Protein AF-A0A952UF45-F1 (afdb_monomer_lite)

Radius of gyration: 15.87 Å; chains: 1; bounding box: 38×28×43 Å

Foldseek 3Di:
DDPVVLVVLLVLLLCLLPQQVVLVVVLVVVVVVPPPPPNVVSVCSNVVSLVSLVVSLVSLVVCVVVVHDNVRSVSSNVSSCNSVVVVVVVVVVVVVD

Sequence (97 aa):
MNTSRGVIPLLAAVIAAVVVPASFVYGVSAALSGDGSGAILYQVLFVGGLALALASIIVAIVRLAKGAKKALPIATIVVALV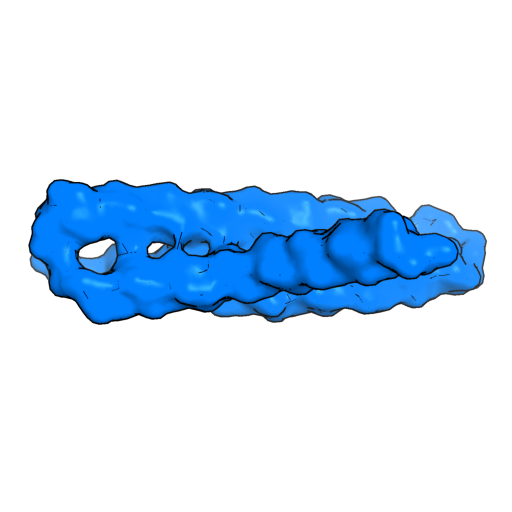PFAGVLALYLANLTA

pLDDT: mean 88.91, std 10.46, range [51.31, 97.38]

Structure (mmCIF, N/CA/C/O backbone):
data_AF-A0A952UF45-F1
#
_entry.id   AF-A0A952UF45-F1
#
loop_
_atom_site.group_PDB
_atom_site.id
_atom_site.type_symbol
_atom_site.label_atom_id
_atom_site.label_alt_id
_atom_site.label_comp_id
_atom_site.label_asym_id
_atom_site.label_entity_id
_atom_site.label_seq_id
_atom_site.pdbx_PDB_ins_code
_atom_site.Cartn_x
_atom_site.Cartn_y
_atom_site.Cartn_z
_atom_site.occupancy
_atom_site.B_iso_or_equiv
_atom_site.auth_seq_id
_atom_site.auth_comp_id
_atom_site.auth_asym_id
_atom_site.auth_atom_id
_atom_site.pdbx_PDB_model_num
ATOM 1 N N . MET A 1 1 ? -22.089 10.570 13.633 1.00 51.31 1 MET A N 1
ATOM 2 C CA . MET A 1 1 ? -20.799 10.251 12.969 1.00 51.31 1 MET A CA 1
ATOM 3 C C . MET A 1 1 ? -21.086 10.083 11.479 1.00 51.31 1 MET A C 1
ATOM 5 O O . MET A 1 1 ? -21.707 9.094 11.121 1.00 51.31 1 MET A O 1
ATOM 9 N N . ASN A 1 2 ? -20.756 11.059 10.625 1.00 55.31 2 ASN A N 1
ATOM 10 C CA . ASN A 1 2 ? -21.183 11.030 9.216 1.00 55.31 2 ASN A CA 1
ATOM 11 C C . ASN A 1 2 ? -20.423 9.936 8.453 1.00 55.31 2 ASN A C 1
ATOM 13 O O . ASN A 1 2 ? -19.190 9.963 8.403 1.00 55.31 2 ASN A O 1
ATOM 17 N N . THR A 1 3 ? -21.156 8.988 7.869 1.00 59.06 3 THR A N 1
ATOM 18 C CA . THR A 1 3 ? -20.657 7.831 7.104 1.00 59.06 3 THR A CA 1
ATOM 19 C C . THR A 1 3 ? -19.568 8.208 6.091 1.00 59.06 3 THR A C 1
ATOM 21 O O . THR A 1 3 ? -18.577 7.492 5.952 1.00 59.06 3 THR A O 1
ATOM 24 N N . SER A 1 4 ? -19.671 9.394 5.485 1.00 62.50 4 SER A N 1
ATOM 25 C CA . SER A 1 4 ? -18.737 9.953 4.500 1.00 62.50 4 SER A CA 1
ATOM 26 C C . SER A 1 4 ? -17.283 10.014 4.984 1.00 62.50 4 SER A C 1
ATOM 28 O O . SER A 1 4 ? -16.369 9.728 4.216 1.00 62.50 4 SER A O 1
ATOM 30 N N . ARG A 1 5 ? -17.039 10.290 6.277 1.00 67.81 5 ARG A N 1
ATOM 31 C CA . ARG A 1 5 ? -15.670 10.368 6.834 1.00 67.81 5 ARG A CA 1
ATOM 32 C C . ARG A 1 5 ? -14.946 9.025 6.831 1.00 67.81 5 ARG A C 1
ATOM 34 O O . ARG A 1 5 ? -13.731 8.984 6.990 1.00 67.81 5 ARG A O 1
ATOM 41 N N . GLY A 1 6 ? -15.689 7.928 6.701 1.00 73.62 6 GLY A N 1
ATOM 42 C CA . GLY A 1 6 ? -15.109 6.601 6.669 1.00 73.62 6 GLY A CA 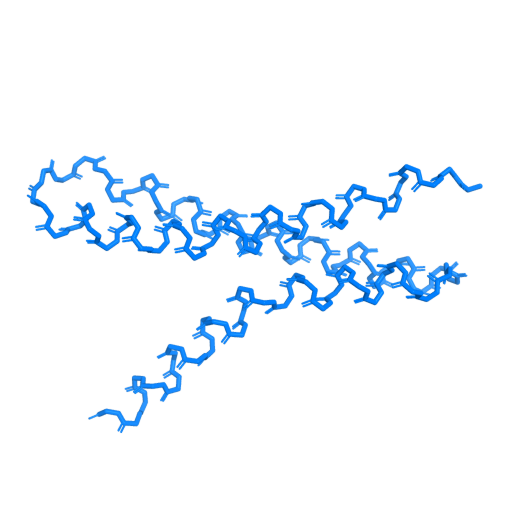1
ATOM 43 C C . GLY A 1 6 ? -14.871 6.002 5.307 1.00 73.62 6 GLY A C 1
ATOM 44 O O . GLY A 1 6 ? -14.057 5.093 5.201 1.00 73.62 6 GLY A O 1
ATOM 45 N N . VAL A 1 7 ? -15.576 6.507 4.305 1.00 85.50 7 VAL A N 1
ATOM 46 C CA . VAL A 1 7 ? -15.487 6.026 2.930 1.00 85.50 7 VAL A CA 1
ATOM 47 C C . VAL A 1 7 ? -14.269 6.631 2.237 1.00 85.50 7 VAL A C 1
ATOM 49 O O . VAL A 1 7 ? -13.595 5.933 1.495 1.00 85.50 7 VAL A O 1
ATOM 52 N N . ILE A 1 8 ? -13.914 7.881 2.554 1.00 90.19 8 ILE A N 1
ATOM 53 C CA . ILE A 1 8 ? -12.731 8.568 2.005 1.00 90.19 8 ILE A CA 1
ATOM 54 C C . ILE A 1 8 ? -11.435 7.746 2.146 1.00 90.19 8 ILE A C 1
ATOM 56 O O . ILE A 1 8 ? -10.798 7.501 1.125 1.00 90.19 8 ILE A O 1
ATOM 60 N N . PRO A 1 9 ? -11.032 7.273 3.345 1.00 90.50 9 PRO A N 1
ATOM 61 C CA . PRO A 1 9 ? -9.801 6.492 3.470 1.00 90.50 9 PRO A CA 1
ATOM 62 C C . PRO A 1 9 ? -9.889 5.130 2.766 1.00 90.50 9 PRO A C 1
ATOM 64 O O . PRO A 1 9 ? -8.877 4.621 2.304 1.00 90.50 9 PRO A O 1
ATOM 67 N N . LEU A 1 10 ? -11.088 4.551 2.626 1.00 92.94 10 LEU A N 1
ATOM 68 C CA . LEU A 1 10 ? -11.268 3.338 1.829 1.00 92.94 10 LEU A CA 1
ATOM 69 C C . LEU A 1 10 ? -11.069 3.616 0.333 1.00 92.94 10 LEU A C 1
ATOM 71 O O . LEU A 1 10 ? -10.370 2.862 -0.330 1.00 92.94 10 LEU A O 1
ATOM 75 N N . LEU A 1 11 ? -11.643 4.699 -0.192 1.00 94.88 11 LEU A N 1
ATOM 76 C CA . LEU A 1 11 ? -11.449 5.096 -1.587 1.00 94.88 11 LEU A CA 1
ATOM 77 C C . LEU A 1 11 ? -9.979 5.409 -1.872 1.00 94.88 11 LEU A C 1
ATOM 79 O O . LEU A 1 11 ? -9.449 4.956 -2.878 1.00 94.88 11 LEU A O 1
ATOM 83 N N . ALA A 1 12 ? -9.306 6.115 -0.962 1.00 94.19 12 ALA A N 1
ATOM 84 C CA . ALA A 1 12 ? -7.872 6.370 -1.057 1.00 94.19 12 ALA A CA 1
ATOM 85 C C . ALA A 1 12 ? -7.054 5.066 -1.084 1.00 94.19 12 ALA A C 1
ATOM 87 O O . ALA A 1 12 ? -6.159 4.929 -1.914 1.00 94.19 12 ALA A O 1
ATOM 88 N N . ALA A 1 13 ? -7.406 4.082 -0.248 1.00 95.44 13 ALA A N 1
ATOM 89 C CA . ALA A 1 13 ? -6.787 2.758 -0.268 1.00 95.44 13 ALA A CA 1
ATOM 90 C C . ALA A 1 13 ? -7.008 2.024 -1.601 1.00 95.44 13 ALA A C 1
ATOM 92 O O . ALA A 1 13 ? -6.066 1.452 -2.140 1.00 95.44 13 ALA A O 1
ATOM 93 N N . VAL A 1 14 ? -8.224 2.069 -2.156 1.00 96.81 14 VAL A N 1
ATOM 94 C CA . VAL A 1 14 ? -8.537 1.472 -3.468 1.00 96.81 14 VAL A CA 1
ATOM 95 C C . VAL A 1 14 ? -7.737 2.151 -4.580 1.00 96.81 14 VAL A C 1
ATOM 97 O O . VAL A 1 14 ? -7.137 1.466 -5.402 1.00 96.81 14 VAL A O 1
ATOM 100 N N . ILE A 1 15 ? -7.677 3.486 -4.584 1.00 96.88 15 ILE A N 1
ATOM 101 C CA . ILE A 1 15 ? -6.881 4.250 -5.553 1.00 96.88 15 ILE A CA 1
ATOM 102 C C . ILE A 1 15 ? -5.415 3.833 -5.458 1.00 96.88 15 ILE A C 1
ATOM 104 O O . ILE A 1 15 ? -4.813 3.511 -6.476 1.00 96.88 15 ILE A O 1
ATOM 108 N N . ALA A 1 16 ? -4.850 3.769 -4.253 1.00 95.12 16 ALA A N 1
ATOM 109 C CA . ALA A 1 16 ? -3.470 3.338 -4.063 1.00 95.12 16 ALA A CA 1
ATOM 110 C C . ALA A 1 16 ? -3.230 1.899 -4.551 1.00 95.12 16 ALA A C 1
ATOM 112 O O . ALA A 1 16 ? -2.236 1.640 -5.228 1.00 95.12 16 ALA A O 1
ATOM 113 N N . ALA A 1 17 ? -4.161 0.980 -4.277 1.00 95.69 17 ALA A N 1
ATOM 114 C CA . ALA A 1 17 ? -4.075 -0.411 -4.717 1.00 95.69 17 ALA A CA 1
ATOM 115 C C . ALA A 1 17 ? -4.074 -0.570 -6.247 1.00 95.69 17 ALA A C 1
ATOM 117 O O . ALA A 1 17 ? -3.551 -1.562 -6.742 1.00 95.69 17 ALA A O 1
ATOM 118 N N . VAL A 1 18 ? -4.615 0.399 -6.994 1.00 96.69 18 VAL A N 1
ATOM 119 C CA . VAL A 1 18 ? -4.590 0.417 -8.467 1.00 96.69 18 VAL A CA 1
ATOM 120 C C . VAL A 1 18 ? -3.397 1.213 -9.004 1.00 96.69 18 VAL A C 1
ATOM 122 O O . VAL A 1 18 ? -2.695 0.750 -9.901 1.00 96.69 18 VAL A O 1
ATOM 125 N N . VAL A 1 19 ? -3.141 2.403 -8.454 1.00 96.75 19 VAL A N 1
ATOM 126 C CA . VAL A 1 19 ? -2.103 3.328 -8.937 1.00 96.75 19 VAL A CA 1
ATOM 127 C C . VAL A 1 19 ? -0.710 2.738 -8.769 1.00 96.75 19 VAL A C 1
ATOM 129 O O . VAL A 1 19 ? 0.095 2.841 -9.689 1.00 96.75 19 VAL A O 1
ATOM 132 N N . VAL A 1 20 ? -0.416 2.090 -7.640 1.00 96.75 20 VAL A N 1
ATOM 133 C CA . VAL A 1 20 ? 0.914 1.518 -7.384 1.00 96.75 20 VAL A CA 1
ATOM 134 C C . VAL A 1 20 ? 1.286 0.452 -8.429 1.00 96.75 20 VAL A C 1
ATOM 136 O O . VAL A 1 20 ? 2.288 0.650 -9.115 1.00 96.75 20 VAL A O 1
ATOM 139 N N . PRO A 1 21 ? 0.509 -0.626 -8.652 1.00 93.38 21 PRO A N 1
ATOM 140 C CA . PRO A 1 21 ? 0.866 -1.613 -9.671 1.00 93.38 21 PRO A CA 1
ATOM 141 C C . PRO A 1 21 ? 0.844 -1.036 -11.091 1.00 93.38 21 PRO A C 1
ATOM 143 O O . PRO A 1 21 ? 1.736 -1.347 -11.876 1.00 93.38 21 PRO A O 1
ATOM 146 N N . ALA A 1 22 ? -0.105 -0.152 -11.421 1.00 95.12 22 ALA A N 1
ATOM 147 C CA . ALA A 1 22 ? -0.138 0.491 -12.735 1.00 95.12 22 ALA A CA 1
ATOM 148 C C . ALA A 1 22 ? 1.121 1.335 -12.985 1.00 95.12 22 ALA A C 1
ATOM 150 O O . ALA A 1 22 ? 1.769 1.196 -14.019 1.00 95.12 22 ALA A O 1
ATOM 151 N N . SER A 1 23 ? 1.499 2.179 -12.023 1.00 94.69 23 SER A N 1
ATOM 152 C CA . SER A 1 23 ? 2.698 3.015 -12.121 1.00 94.69 23 SER A CA 1
ATOM 153 C C . SER A 1 23 ? 3.974 2.184 -12.235 1.00 94.69 23 SER A C 1
ATOM 155 O O . SER A 1 23 ? 4.861 2.556 -12.992 1.00 94.69 23 SER A O 1
ATOM 157 N N . PHE A 1 24 ? 4.048 1.026 -11.575 1.00 91.81 24 PHE A N 1
ATOM 158 C CA . PHE A 1 24 ? 5.167 0.104 -11.740 1.00 91.81 24 PHE A CA 1
ATOM 159 C C . PHE A 1 24 ? 5.234 -0.469 -13.163 1.00 91.81 24 PHE A C 1
ATOM 161 O O . PHE A 1 24 ? 6.268 -0.351 -13.816 1.00 91.81 24 PHE A O 1
ATOM 168 N N . VAL A 1 25 ? 4.132 -1.032 -13.674 1.00 92.25 25 VAL A N 1
ATOM 169 C CA . VAL A 1 25 ? 4.081 -1.646 -15.015 1.00 92.25 25 VAL A CA 1
ATOM 170 C C . VAL A 1 25 ? 4.411 -0.624 -16.103 1.00 92.25 25 VAL A C 1
ATOM 172 O O . VAL A 1 25 ? 5.322 -0.843 -16.900 1.00 92.25 25 VAL A O 1
ATOM 175 N N . TYR A 1 26 ? 3.724 0.520 -16.106 1.00 92.31 26 TYR A N 1
ATOM 176 C CA . TYR A 1 26 ? 3.972 1.572 -17.094 1.00 92.31 26 TYR A CA 1
ATOM 177 C C . TYR A 1 26 ? 5.337 2.239 -16.906 1.00 92.31 26 TYR A C 1
ATOM 179 O O . TYR A 1 26 ? 5.974 2.611 -17.889 1.00 92.31 26 TYR A O 1
ATOM 187 N N . GLY A 1 27 ? 5.817 2.345 -15.664 1.00 89.31 27 GLY A N 1
ATOM 188 C CA . GLY A 1 27 ? 7.141 2.872 -15.353 1.00 89.31 27 GLY A CA 1
ATOM 189 C C . GLY A 1 27 ? 8.264 2.016 -15.926 1.00 89.31 27 GLY A C 1
ATOM 190 O O . GLY A 1 27 ? 9.196 2.563 -16.510 1.00 89.31 27 GLY A O 1
ATOM 191 N N . VAL A 1 28 ? 8.154 0.688 -15.830 1.00 89.25 28 VAL A N 1
ATOM 192 C CA . VAL A 1 28 ? 9.112 -0.240 -16.451 1.00 89.25 28 VAL A CA 1
ATOM 193 C C . VAL A 1 28 ? 9.088 -0.098 -17.971 1.00 89.25 28 VAL A C 1
ATOM 195 O O . VAL A 1 28 ? 10.144 0.063 -18.578 1.00 89.25 28 VAL A O 1
ATOM 198 N N . SER A 1 29 ? 7.907 -0.083 -18.596 1.00 88.38 29 SER A N 1
ATOM 199 C CA . SER A 1 29 ? 7.799 0.107 -20.050 1.00 88.38 29 SER A CA 1
ATOM 200 C C . SER A 1 29 ? 8.418 1.429 -20.516 1.00 88.38 29 SER A C 1
ATOM 202 O O . SER A 1 29 ? 9.165 1.436 -21.489 1.00 88.38 29 SER A O 1
ATOM 204 N N . ALA A 1 30 ? 8.167 2.526 -19.796 1.00 87.44 30 ALA A N 1
ATOM 205 C CA . ALA A 1 30 ? 8.717 3.845 -20.112 1.00 87.44 30 ALA A CA 1
ATOM 206 C C . ALA A 1 30 ? 10.230 3.958 -19.856 1.00 87.44 30 ALA A C 1
ATOM 208 O O . ALA A 1 30 ? 10.910 4.760 -20.490 1.00 87.44 30 ALA A O 1
ATOM 209 N N . ALA A 1 31 ? 10.775 3.183 -18.916 1.00 86.75 31 ALA A N 1
ATOM 210 C CA . ALA A 1 31 ? 12.218 3.116 -18.699 1.00 86.75 31 ALA A CA 1
ATOM 211 C C . ALA A 1 31 ? 12.926 2.350 -19.828 1.00 86.75 31 ALA A C 1
ATOM 213 O O . ALA A 1 31 ? 14.047 2.691 -20.197 1.00 86.75 31 ALA A O 1
ATOM 214 N N . LEU A 1 32 ? 12.266 1.332 -20.386 1.00 87.06 32 LEU A N 1
ATOM 215 C CA . LEU A 1 32 ? 12.808 0.490 -21.454 1.00 87.06 32 LEU A CA 1
ATOM 216 C C . LEU A 1 32 ? 12.680 1.110 -22.850 1.00 87.06 32 LEU A C 1
ATOM 218 O O . LEU A 1 32 ? 13.414 0.711 -23.749 1.00 87.06 32 LEU A O 1
ATOM 222 N N . SER A 1 33 ? 11.770 2.066 -23.048 1.00 83.06 33 SER A N 1
ATOM 223 C CA . SER A 1 33 ? 11.521 2.669 -24.361 1.00 83.06 33 SER A CA 1
ATOM 224 C C . SER A 1 33 ? 12.636 3.630 -24.821 1.00 83.06 33 SER A C 1
ATOM 226 O O . SER A 1 33 ? 12.791 3.866 -26.016 1.00 83.06 33 SER A O 1
ATOM 228 N N . GLY A 1 34 ? 13.498 4.095 -23.903 1.00 69.69 34 GLY A N 1
ATOM 229 C CA . GLY A 1 34 ? 14.717 4.857 -24.224 1.00 69.69 34 GLY A CA 1
ATOM 230 C C . GLY A 1 34 ? 14.517 6.366 -24.433 1.00 69.69 34 GLY A C 1
ATOM 231 O O . GLY A 1 34 ? 15.489 7.103 -24.571 1.00 69.69 34 GLY A O 1
ATOM 232 N N . ASP A 1 35 ? 13.277 6.847 -24.380 1.00 69.31 35 ASP A N 1
ATOM 233 C CA . ASP A 1 35 ? 12.849 8.234 -24.622 1.00 69.31 35 ASP A CA 1
ATOM 234 C C . ASP A 1 35 ? 13.230 9.185 -23.470 1.00 69.31 35 ASP A C 1
ATOM 236 O O . ASP A 1 35 ? 13.069 10.400 -23.575 1.00 69.31 35 ASP A O 1
ATOM 240 N N . GLY A 1 36 ? 13.662 8.639 -22.326 1.00 61.56 36 GLY A N 1
ATOM 241 C CA . GLY A 1 36 ? 14.146 9.356 -21.136 1.00 61.56 36 GLY A CA 1
ATOM 242 C C . GLY A 1 36 ? 13.105 10.181 -20.363 1.00 61.56 36 GLY A C 1
ATOM 243 O O . GLY A 1 36 ? 13.283 10.429 -19.173 1.00 61.56 36 GLY A O 1
ATOM 244 N N . SER A 1 37 ? 11.995 10.581 -20.988 1.00 66.00 37 SER A N 1
ATOM 245 C CA . SER A 1 37 ? 11.080 11.589 -20.435 1.00 66.00 37 SER A CA 1
ATOM 246 C C . SER A 1 37 ? 9.951 11.033 -19.552 1.00 66.00 37 SER A C 1
ATOM 248 O O . SER A 1 37 ? 9.365 11.797 -18.786 1.00 66.00 37 SER A O 1
ATOM 250 N N . GLY A 1 38 ? 9.605 9.744 -19.648 1.00 71.19 38 GLY A N 1
ATOM 251 C CA . GLY A 1 38 ? 8.403 9.196 -18.995 1.00 71.19 38 GLY A CA 1
ATOM 252 C C . GLY A 1 38 ? 8.619 8.596 -17.600 1.00 71.19 38 GLY A C 1
ATOM 253 O O . GLY A 1 38 ? 7.707 8.606 -16.776 1.00 71.19 38 GLY A O 1
ATOM 254 N N . ALA A 1 39 ? 9.819 8.092 -17.302 1.00 80.69 39 ALA A N 1
ATOM 255 C CA . ALA A 1 39 ? 10.051 7.235 -16.134 1.00 80.69 39 ALA A CA 1
ATOM 256 C C . ALA A 1 39 ? 9.872 7.950 -14.778 1.00 80.69 39 ALA A C 1
ATOM 258 O O . ALA A 1 39 ? 9.365 7.354 -13.826 1.00 80.69 39 ALA A O 1
ATOM 259 N N . ILE A 1 40 ? 10.235 9.236 -14.690 1.00 88.25 40 ILE A N 1
ATOM 260 C CA . ILE A 1 40 ? 10.160 10.011 -13.438 1.00 88.25 40 ILE A CA 1
ATOM 261 C C . ILE A 1 40 ? 8.709 10.172 -12.968 1.00 88.25 40 ILE A C 1
ATOM 263 O O . ILE A 1 40 ? 8.427 10.024 -11.779 1.00 88.25 40 ILE A O 1
ATOM 267 N N . LEU A 1 41 ? 7.768 10.421 -13.886 1.00 90.69 41 LEU A N 1
ATOM 268 C CA . LEU A 1 41 ? 6.351 10.563 -13.538 1.00 90.69 41 LEU A CA 1
ATOM 269 C C . LEU A 1 41 ? 5.823 9.297 -12.852 1.00 90.69 41 LEU A C 1
ATOM 271 O O . LEU A 1 41 ? 5.153 9.373 -11.822 1.00 90.69 41 LEU A O 1
ATOM 275 N N . TYR A 1 42 ? 6.167 8.127 -13.389 1.00 93.44 42 TYR A N 1
ATOM 276 C CA . TYR A 1 42 ? 5.737 6.850 -12.831 1.00 93.44 42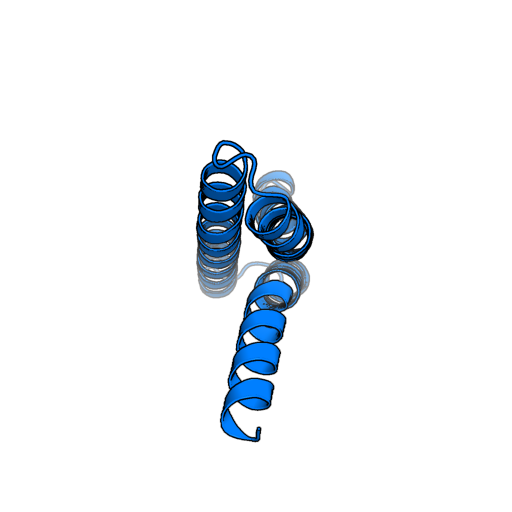 TYR A CA 1
ATOM 277 C C . TYR A 1 42 ? 6.378 6.549 -11.475 1.00 93.44 42 TYR A C 1
ATOM 279 O O . TYR A 1 42 ? 5.700 6.023 -10.596 1.00 93.44 42 TYR A O 1
ATOM 287 N N . GLN A 1 43 ? 7.631 6.954 -11.250 1.00 91.69 43 GLN A N 1
ATOM 288 C CA . GLN A 1 43 ? 8.257 6.864 -9.925 1.00 91.69 43 GLN A CA 1
ATOM 289 C C . GLN A 1 43 ? 7.513 7.712 -8.885 1.00 91.69 43 GLN A C 1
ATOM 291 O O . GLN A 1 43 ? 7.232 7.235 -7.784 1.00 91.69 43 GLN A O 1
ATOM 296 N N . VAL A 1 44 ? 7.138 8.947 -9.237 1.00 94.75 44 VAL A N 1
ATOM 297 C CA . VAL A 1 44 ? 6.370 9.831 -8.345 1.00 94.75 44 VAL A CA 1
ATOM 298 C C . VAL A 1 44 ? 4.998 9.234 -8.030 1.00 94.75 44 VAL A C 1
ATOM 300 O O . VAL A 1 44 ? 4.595 9.217 -6.867 1.00 94.75 44 VAL A O 1
ATOM 303 N N . LEU A 1 45 ? 4.295 8.697 -9.032 1.00 95.69 45 LEU A N 1
ATOM 304 C CA . LEU A 1 45 ? 3.001 8.033 -8.834 1.00 95.69 45 LEU A CA 1
ATOM 305 C C . LEU A 1 45 ? 3.117 6.780 -7.960 1.00 95.69 45 LEU A C 1
ATOM 307 O O . LEU A 1 45 ? 2.255 6.550 -7.112 1.00 95.69 45 LEU A O 1
ATOM 311 N N . PHE A 1 46 ? 4.191 6.007 -8.116 1.00 95.25 46 PHE A N 1
ATOM 312 C CA . PHE A 1 46 ? 4.449 4.815 -7.313 1.00 95.25 46 PHE A CA 1
ATOM 313 C C . PHE A 1 46 ? 4.662 5.167 -5.837 1.00 95.25 46 PHE A C 1
ATOM 315 O O . PHE A 1 46 ? 3.955 4.666 -4.960 1.00 95.25 46 PHE A O 1
ATOM 322 N N . VAL A 1 47 ? 5.591 6.086 -5.555 1.00 95.75 47 VAL A N 1
ATOM 323 C CA . VAL A 1 47 ? 5.899 6.525 -4.184 1.00 95.75 47 VAL A CA 1
ATOM 324 C C . VAL A 1 47 ? 4.702 7.242 -3.558 1.00 95.75 47 VAL A C 1
ATOM 326 O O . VAL A 1 47 ? 4.342 6.965 -2.413 1.00 95.75 47 VAL A O 1
ATOM 329 N N . GLY A 1 48 ? 4.038 8.118 -4.315 1.00 97.06 48 GLY A N 1
ATOM 330 C CA . GLY A 1 48 ? 2.831 8.815 -3.874 1.00 97.06 48 GLY A CA 1
ATOM 331 C C . GLY A 1 48 ? 1.680 7.856 -3.564 1.00 97.06 48 GLY A C 1
ATOM 332 O O . GLY A 1 48 ? 1.005 8.014 -2.548 1.00 97.06 48 GLY A O 1
ATOM 333 N N . GLY A 1 49 ? 1.495 6.816 -4.381 1.00 96.81 49 GLY A N 1
ATOM 334 C CA . GLY A 1 49 ? 0.515 5.758 -4.142 1.00 96.81 49 GLY A CA 1
ATOM 335 C C . GLY A 1 49 ? 0.797 4.976 -2.857 1.00 96.81 49 GLY A C 1
ATOM 336 O O . GLY A 1 49 ? -0.116 4.763 -2.059 1.00 96.81 49 GLY A O 1
ATOM 337 N N . LEU A 1 50 ? 2.056 4.616 -2.593 1.00 96.44 50 LEU A N 1
ATOM 338 C CA . LEU A 1 50 ? 2.448 3.956 -1.340 1.00 96.44 50 LEU A CA 1
ATOM 339 C C . LEU A 1 50 ? 2.228 4.857 -0.118 1.00 96.44 50 LEU A C 1
ATOM 341 O O . LEU A 1 50 ? 1.694 4.404 0.897 1.00 96.44 50 LEU A O 1
ATOM 345 N N . ALA A 1 51 ? 2.574 6.141 -0.218 1.00 97.38 51 ALA A N 1
ATOM 346 C CA . ALA A 1 51 ? 2.313 7.113 0.841 1.00 97.38 51 ALA A CA 1
ATOM 347 C C . ALA A 1 51 ? 0.805 7.268 1.112 1.00 97.38 51 ALA A C 1
ATOM 349 O O . ALA A 1 51 ? 0.380 7.324 2.268 1.00 97.38 51 ALA A O 1
ATOM 350 N N . LEU A 1 52 ? -0.020 7.268 0.059 1.00 96.88 52 LEU A N 1
ATOM 351 C CA . LEU A 1 52 ? -1.478 7.321 0.169 1.00 96.88 52 LEU A CA 1
ATOM 352 C C . LEU A 1 52 ? -2.055 6.063 0.839 1.00 96.88 52 LEU A C 1
ATOM 354 O O . LEU A 1 52 ? -2.941 6.170 1.696 1.00 96.88 52 LEU A O 1
ATOM 358 N N . ALA A 1 53 ? -1.541 4.878 0.496 1.00 96.81 53 ALA A N 1
ATOM 359 C CA . ALA A 1 53 ? -1.904 3.629 1.163 1.00 96.81 53 ALA A CA 1
ATOM 360 C C . ALA A 1 53 ? -1.555 3.682 2.658 1.00 96.81 53 ALA A C 1
ATOM 362 O O . ALA A 1 53 ? -2.403 3.390 3.504 1.00 96.81 53 ALA A O 1
ATOM 363 N N . LEU A 1 54 ? -0.347 4.143 2.997 1.00 97.25 54 LEU A N 1
ATOM 364 C CA . LEU A 1 54 ? 0.100 4.286 4.382 1.00 97.25 54 LEU A CA 1
ATOM 365 C C . LEU A 1 54 ? -0.784 5.260 5.173 1.00 97.25 54 LEU A C 1
ATOM 367 O O . LEU A 1 54 ? -1.240 4.935 6.269 1.00 97.25 54 LEU A O 1
ATOM 371 N N . ALA A 1 55 ? -1.093 6.427 4.605 1.00 96.25 55 ALA A N 1
ATOM 372 C CA . ALA A 1 55 ? -1.996 7.397 5.223 1.00 96.25 55 ALA A CA 1
ATOM 373 C C . ALA A 1 55 ? -3.389 6.795 5.480 1.00 96.25 55 ALA A C 1
ATOM 375 O O . ALA A 1 55 ? -3.977 7.002 6.545 1.00 96.25 55 ALA A O 1
ATOM 376 N N . SER A 1 56 ? -3.897 5.995 4.539 1.00 95.44 56 SER A N 1
ATOM 377 C CA . SER A 1 56 ? -5.187 5.307 4.669 1.00 95.44 56 SER A CA 1
ATOM 378 C C . SER A 1 56 ? -5.183 4.288 5.814 1.00 95.44 56 SER A C 1
ATOM 380 O O . SER A 1 56 ? -6.144 4.236 6.588 1.00 95.44 56 SER A O 1
ATOM 382 N N . ILE A 1 57 ? -4.087 3.537 5.979 1.00 95.69 57 ILE A N 1
ATOM 383 C CA . ILE A 1 57 ? -3.880 2.610 7.105 1.00 95.69 57 ILE A CA 1
ATOM 384 C C . ILE A 1 57 ? -3.880 3.371 8.430 1.00 95.69 57 ILE A C 1
ATOM 386 O O . ILE A 1 57 ? -4.621 3.007 9.343 1.00 95.69 57 ILE A O 1
ATOM 390 N N . ILE A 1 58 ? -3.109 4.458 8.532 1.00 96.31 58 ILE A N 1
ATOM 391 C CA . ILE A 1 58 ? -3.022 5.273 9.754 1.00 96.31 58 ILE A CA 1
ATOM 392 C C . ILE A 1 58 ? -4.412 5.779 10.154 1.00 96.31 58 ILE A C 1
ATOM 394 O O . ILE A 1 58 ? -4.836 5.610 11.300 1.00 96.31 58 ILE A O 1
ATOM 398 N N . VAL A 1 59 ? -5.168 6.341 9.207 1.00 94.31 59 VAL A N 1
ATOM 399 C CA . VAL A 1 59 ? -6.533 6.821 9.465 1.00 94.31 59 VAL A CA 1
ATOM 400 C C . VAL A 1 59 ? -7.446 5.679 9.914 1.00 94.31 59 VAL A C 1
ATOM 402 O O . VAL A 1 59 ? -8.234 5.855 10.847 1.00 94.31 59 VAL A O 1
ATOM 405 N N . ALA A 1 60 ? -7.358 4.504 9.291 1.00 92.62 60 ALA A N 1
ATOM 406 C CA . ALA A 1 60 ? -8.151 3.343 9.680 1.00 92.62 60 ALA A CA 1
ATOM 407 C C . ALA A 1 60 ? -7.826 2.865 11.108 1.00 92.62 60 ALA A C 1
ATOM 409 O O . ALA A 1 60 ? -8.750 2.653 11.897 1.00 92.62 60 ALA A O 1
ATOM 410 N N . ILE A 1 61 ? -6.544 2.793 11.480 1.00 93.75 61 ILE A N 1
ATOM 411 C CA . ILE A 1 61 ? -6.098 2.447 12.840 1.00 93.75 61 ILE A CA 1
ATOM 412 C C . ILE A 1 61 ? -6.634 3.456 13.858 1.00 93.75 61 ILE A C 1
ATOM 414 O O . ILE A 1 61 ? -7.247 3.064 14.851 1.00 93.75 61 ILE A O 1
ATOM 418 N N . VAL A 1 62 ? -6.494 4.759 13.591 1.00 93.38 62 VAL A N 1
ATOM 419 C CA . VAL A 1 62 ? -7.019 5.815 14.474 1.00 93.38 62 VAL A CA 1
ATOM 420 C C . VAL A 1 62 ? -8.532 5.675 14.663 1.00 93.38 62 VAL A C 1
ATOM 422 O O . VAL A 1 62 ? -9.052 5.903 15.755 1.00 93.38 62 VAL A O 1
ATOM 425 N N . ARG A 1 63 ? -9.269 5.278 13.622 1.00 89.81 63 ARG A N 1
ATOM 426 C CA . ARG A 1 63 ? -10.720 5.056 13.717 1.00 89.81 63 ARG A CA 1
ATOM 427 C C . ARG A 1 63 ? -11.072 3.814 14.531 1.00 89.81 63 ARG A C 1
ATOM 429 O O . ARG A 1 63 ? -12.048 3.870 15.276 1.00 89.81 63 ARG A O 1
ATOM 436 N N . LEU A 1 64 ? -10.294 2.736 14.432 1.00 89.44 64 LEU A N 1
ATOM 437 C CA . LEU A 1 64 ? -10.446 1.567 15.307 1.00 89.44 64 LEU A CA 1
ATOM 438 C C . LEU A 1 64 ? -10.185 1.934 16.769 1.00 89.44 64 LEU A C 1
ATOM 440 O O . LEU A 1 64 ? -11.002 1.605 17.624 1.00 89.44 64 LEU A O 1
ATOM 444 N N . ALA A 1 65 ? -9.115 2.686 17.038 1.00 90.94 65 ALA A N 1
ATOM 445 C CA . ALA A 1 65 ? -8.771 3.150 18.382 1.00 90.94 65 ALA A CA 1
ATOM 446 C C . ALA A 1 65 ? -9.865 4.042 18.997 1.00 90.94 65 ALA A C 1
ATOM 448 O O . ALA A 1 65 ? -10.107 3.995 20.198 1.00 90.94 65 ALA A O 1
ATOM 449 N N . LYS A 1 66 ? -10.583 4.812 18.169 1.00 89.19 66 LYS A N 1
ATOM 450 C CA . LYS A 1 66 ? -11.724 5.649 18.583 1.00 89.19 66 LYS A CA 1
ATOM 451 C C . LYS A 1 66 ? -13.055 4.888 18.709 1.00 89.19 66 LYS A C 1
ATOM 453 O O . LYS A 1 66 ? -14.097 5.523 18.842 1.00 89.19 66 LYS A O 1
ATOM 458 N N . GLY A 1 67 ?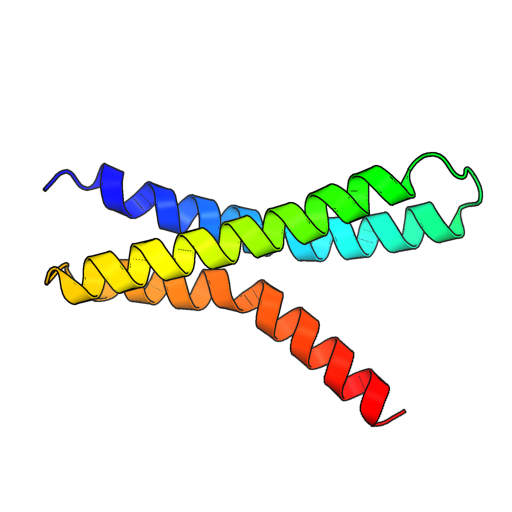 -13.055 3.555 18.632 1.00 83.00 67 GLY A N 1
ATOM 459 C CA . GLY A 1 67 ? -14.258 2.734 18.816 1.00 83.00 67 GLY A CA 1
ATOM 460 C C . GLY A 1 67 ? -15.223 2.720 17.623 1.00 83.00 67 GLY A C 1
ATOM 461 O O . GLY A 1 67 ? -16.409 2.440 17.792 1.00 83.00 67 GLY A O 1
ATOM 462 N N . ALA A 1 68 ? -14.759 3.025 16.405 1.00 81.56 68 ALA A N 1
ATOM 463 C CA . ALA A 1 68 ? -15.604 2.919 15.214 1.00 81.56 68 ALA A CA 1
ATOM 464 C C . ALA A 1 68 ? -15.994 1.457 14.909 1.00 81.56 68 ALA A C 1
ATOM 466 O O . ALA A 1 68 ? -15.291 0.512 15.266 1.00 81.56 68 ALA A O 1
ATOM 467 N N . LYS A 1 69 ? -17.099 1.264 14.169 1.00 83.31 69 LYS A N 1
ATOM 468 C CA . LYS A 1 69 ? -17.511 -0.061 13.676 1.00 83.31 69 LYS A CA 1
ATOM 469 C C . LYS A 1 69 ? -16.365 -0.719 12.899 1.00 83.31 69 LYS A C 1
ATOM 471 O O . LYS A 1 69 ? -15.908 -0.164 11.902 1.00 83.31 69 LYS A O 1
ATOM 476 N N . LYS A 1 70 ? -15.951 -1.912 13.342 1.00 85.25 70 LYS A N 1
ATOM 477 C CA . LYS A 1 70 ? -14.716 -2.591 12.914 1.00 85.25 70 LYS A CA 1
ATOM 478 C C . LYS A 1 70 ? -14.645 -2.897 11.413 1.00 85.25 70 LYS A C 1
ATOM 480 O O . LYS A 1 70 ? -13.566 -2.826 10.842 1.00 85.25 70 LYS A O 1
ATOM 485 N N . ALA A 1 71 ? -15.779 -3.184 10.771 1.00 88.62 71 ALA A N 1
ATOM 486 C CA . ALA A 1 71 ? -15.816 -3.645 9.381 1.00 88.62 71 ALA A CA 1
ATOM 487 C C . ALA A 1 71 ? -15.131 -2.683 8.393 1.00 88.62 71 ALA A C 1
ATOM 489 O O . ALA A 1 71 ? -14.288 -3.102 7.607 1.00 88.62 71 ALA A O 1
ATOM 490 N N . LEU A 1 72 ? -15.454 -1.387 8.457 1.00 89.75 72 LEU A N 1
ATOM 491 C CA . LEU A 1 72 ? -14.971 -0.417 7.473 1.00 89.75 72 LEU A CA 1
ATOM 492 C C . LEU A 1 72 ? -13.463 -0.125 7.611 1.00 89.75 72 LEU A C 1
ATOM 494 O O . LEU A 1 72 ? -12.770 -0.203 6.602 1.00 89.75 72 LEU A O 1
ATOM 498 N N . PRO A 1 73 ? -12.915 0.154 8.812 1.00 90.38 73 PRO A N 1
ATOM 499 C CA . PRO A 1 73 ? -11.472 0.307 8.973 1.00 90.38 73 PRO A CA 1
ATOM 500 C C . PRO A 1 73 ? -10.675 -0.959 8.647 1.00 90.38 73 PRO A C 1
ATOM 502 O O . PRO A 1 73 ? -9.609 -0.849 8.053 1.00 90.38 73 PRO A O 1
ATOM 505 N N . ILE A 1 74 ? -11.181 -2.150 8.994 1.00 93.12 74 ILE A N 1
ATOM 506 C CA . ILE A 1 74 ? -10.508 -3.411 8.645 1.00 93.12 74 ILE A CA 1
ATOM 507 C C . ILE A 1 74 ? -10.431 -3.557 7.125 1.00 93.12 74 ILE A C 1
ATOM 509 O O . ILE A 1 74 ? -9.348 -3.802 6.603 1.00 93.12 74 ILE A O 1
ATOM 513 N N . ALA A 1 75 ? -11.539 -3.336 6.409 1.00 94.06 75 ALA A N 1
ATOM 514 C CA . ALA A 1 75 ? -11.543 -3.367 4.948 1.00 94.06 75 ALA A CA 1
ATOM 515 C C . ALA A 1 75 ? -10.544 -2.360 4.355 1.00 94.06 75 ALA A C 1
ATOM 517 O O . ALA A 1 75 ? -9.784 -2.707 3.457 1.00 94.06 75 ALA A O 1
ATOM 518 N N . THR A 1 76 ? -10.488 -1.137 4.896 1.00 95.19 76 THR A N 1
ATOM 519 C CA . THR A 1 76 ? -9.499 -0.132 4.478 1.00 95.19 76 THR A CA 1
ATOM 520 C C . THR A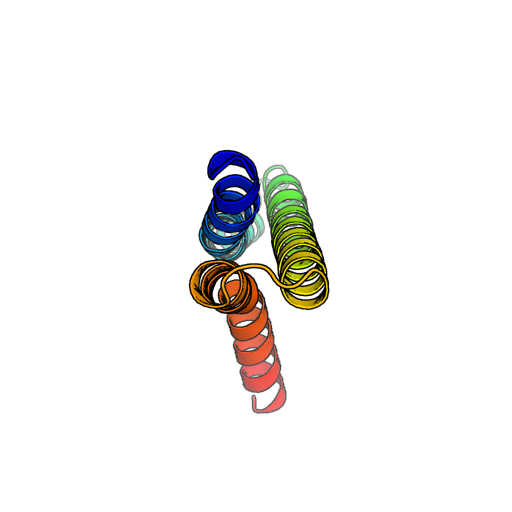 1 76 ? -8.066 -0.626 4.659 1.00 95.19 76 THR A C 1
ATOM 522 O O . THR A 1 76 ? -7.269 -0.472 3.740 1.00 95.19 76 THR A O 1
ATOM 525 N N . ILE A 1 77 ? -7.739 -1.230 5.805 1.00 95.12 77 ILE A N 1
ATOM 526 C CA . ILE A 1 77 ? -6.395 -1.762 6.073 1.00 95.12 77 ILE A CA 1
ATOM 527 C C . ILE A 1 77 ? -6.062 -2.881 5.087 1.00 95.12 77 ILE A C 1
ATOM 529 O O . ILE A 1 77 ? -5.012 -2.834 4.459 1.00 95.12 77 ILE A O 1
ATOM 533 N N . VAL A 1 78 ? -6.961 -3.852 4.910 1.00 96.81 78 VAL A N 1
ATOM 534 C CA . VAL A 1 78 ? -6.745 -4.990 4.003 1.00 96.81 78 VAL A CA 1
ATOM 535 C C . VAL A 1 78 ? -6.476 -4.513 2.576 1.00 96.81 78 VAL A C 1
ATOM 537 O O . VAL A 1 78 ? -5.500 -4.938 1.968 1.00 96.81 78 VAL A O 1
ATOM 540 N N . VAL A 1 79 ? -7.290 -3.588 2.060 1.00 96.75 79 VAL A N 1
ATOM 541 C CA . VAL A 1 79 ? -7.108 -3.041 0.706 1.00 96.75 79 VAL A CA 1
ATOM 542 C C . VAL A 1 79 ? -5.810 -2.238 0.601 1.00 96.75 79 VAL A C 1
ATOM 544 O O . VAL A 1 79 ? -5.064 -2.401 -0.359 1.00 96.75 79 VAL A O 1
ATOM 547 N N . ALA A 1 80 ? -5.501 -1.403 1.595 1.00 96.56 80 ALA A N 1
ATOM 548 C CA . ALA A 1 80 ? -4.287 -0.592 1.586 1.00 96.56 80 ALA A CA 1
ATOM 549 C C . ALA A 1 80 ? -3.000 -1.424 1.722 1.00 96.56 80 ALA A C 1
ATOM 551 O O . ALA A 1 80 ? -1.936 -0.952 1.330 1.00 96.56 80 ALA A O 1
ATOM 552 N N . LEU A 1 81 ? -3.077 -2.650 2.249 1.00 97.19 81 LEU A N 1
ATOM 553 C CA . LEU A 1 81 ? -1.939 -3.567 2.342 1.00 97.19 81 LEU A CA 1
ATOM 554 C C . LEU A 1 81 ? -1.585 -4.242 1.011 1.00 97.19 81 LEU A C 1
ATOM 556 O O . LEU A 1 81 ? -0.440 -4.656 0.841 1.00 97.19 81 LEU A O 1
ATOM 560 N N . VAL A 1 82 ? -2.519 -4.323 0.058 1.00 96.62 82 VAL A N 1
ATOM 561 C CA . VAL A 1 82 ? -2.310 -4.952 -1.261 1.00 96.62 82 VAL A CA 1
ATOM 562 C C . VAL A 1 82 ? -1.037 -4.466 -1.972 1.00 96.62 82 VAL A C 1
ATOM 564 O O . VAL A 1 82 ? -0.217 -5.312 -2.337 1.00 96.62 82 VAL A O 1
ATOM 567 N N . PRO A 1 83 ? -0.798 -3.151 -2.151 1.00 94.50 83 PRO A N 1
ATOM 568 C CA . PRO A 1 83 ? 0.414 -2.687 -2.824 1.00 94.50 83 PRO A CA 1
ATOM 569 C C . PRO A 1 83 ? 1.702 -3.067 -2.075 1.00 94.50 83 PRO A C 1
ATOM 571 O O . PRO A 1 83 ? 2.689 -3.425 -2.713 1.00 94.50 83 PRO A O 1
ATOM 574 N N . PHE A 1 84 ? 1.696 -3.071 -0.737 1.00 95.88 84 PHE A N 1
ATOM 575 C CA . PHE A 1 84 ? 2.856 -3.496 0.059 1.00 95.88 84 PHE A CA 1
ATOM 576 C C . PHE A 1 84 ? 3.126 -4.994 -0.066 1.00 95.88 84 PHE A C 1
ATOM 578 O O . PHE A 1 84 ? 4.282 -5.396 -0.157 1.00 95.88 84 PHE A O 1
ATOM 585 N N . ALA A 1 85 ? 2.075 -5.817 -0.116 1.00 94.94 85 ALA A N 1
ATOM 586 C CA . ALA A 1 85 ? 2.208 -7.248 -0.370 1.00 94.94 85 ALA A CA 1
ATOM 587 C C . ALA A 1 85 ? 2.836 -7.515 -1.747 1.00 94.94 85 ALA A C 1
ATOM 589 O O . ALA A 1 85 ? 3.701 -8.378 -1.862 1.00 94.94 85 ALA A O 1
ATOM 590 N N . GLY A 1 86 ? 2.465 -6.731 -2.766 1.00 91.12 86 GLY A N 1
ATOM 591 C CA . GLY A 1 86 ? 3.097 -6.783 -4.087 1.00 91.12 86 GLY A CA 1
ATOM 592 C C . GLY A 1 86 ? 4.592 -6.450 -4.042 1.00 91.12 86 GLY A C 1
ATOM 593 O O . GLY A 1 86 ? 5.404 -7.204 -4.573 1.00 91.12 86 GLY A O 1
ATOM 594 N N . VAL A 1 87 ? 4.972 -5.369 -3.351 1.00 93.38 87 VAL A N 1
ATOM 595 C CA . VAL A 1 87 ? 6.388 -4.998 -3.157 1.00 93.38 87 VAL A CA 1
ATOM 596 C C . VAL A 1 87 ? 7.152 -6.087 -2.404 1.00 93.38 87 VAL A C 1
ATOM 598 O O . VAL A 1 87 ? 8.257 -6.449 -2.803 1.00 93.38 87 VAL A O 1
ATOM 601 N N . LEU A 1 88 ? 6.562 -6.646 -1.347 1.00 94.19 88 LEU A N 1
ATOM 602 C CA . LEU A 1 88 ? 7.170 -7.728 -0.578 1.00 94.19 88 LEU A CA 1
ATOM 603 C C . LEU A 1 88 ? 7.366 -8.985 -1.434 1.00 94.19 88 LEU A C 1
ATOM 605 O O . LEU A 1 88 ? 8.437 -9.580 -1.393 1.00 94.19 88 LEU A O 1
ATOM 609 N N . ALA A 1 89 ? 6.372 -9.371 -2.235 1.00 93.38 89 ALA A N 1
ATOM 610 C CA . ALA A 1 89 ? 6.477 -10.514 -3.138 1.00 93.38 89 ALA A CA 1
ATOM 611 C C . ALA A 1 89 ? 7.609 -10.329 -4.160 1.00 93.38 89 ALA A C 1
ATOM 613 O O . ALA A 1 89 ? 8.402 -11.246 -4.363 1.00 93.38 89 ALA A O 1
ATOM 614 N N . LEU A 1 90 ? 7.733 -9.133 -4.747 1.00 90.69 90 LEU A N 1
ATOM 615 C CA . LEU A 1 90 ? 8.837 -8.798 -5.653 1.00 90.69 90 LEU A CA 1
ATOM 616 C C . LEU A 1 90 ? 10.195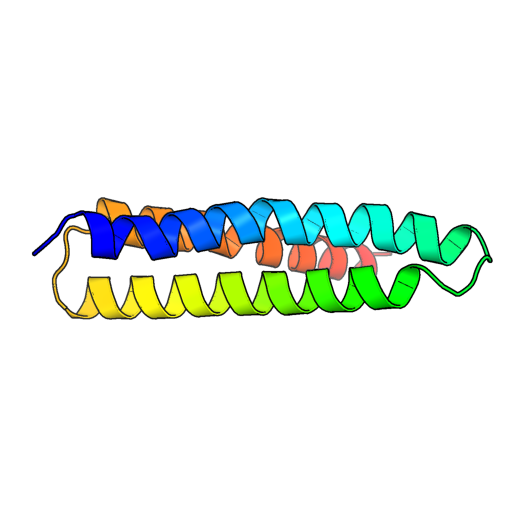 -8.865 -4.950 1.00 90.69 90 LEU A C 1
ATOM 618 O O . LEU A 1 90 ? 11.152 -9.397 -5.506 1.00 90.69 90 LEU A O 1
ATOM 622 N N . TYR A 1 91 ? 10.290 -8.345 -3.729 1.00 92.56 91 TYR A N 1
ATOM 623 C CA . TYR A 1 91 ? 11.517 -8.406 -2.941 1.00 92.56 91 TYR A CA 1
ATOM 624 C C . TYR A 1 91 ? 11.934 -9.854 -2.645 1.00 92.56 91 TYR A C 1
ATOM 626 O O . TYR A 1 91 ? 13.079 -10.228 -2.889 1.00 92.56 91 TYR A O 1
ATOM 634 N N . LEU A 1 92 ? 10.995 -10.689 -2.193 1.00 94.69 92 LEU A N 1
ATOM 635 C CA . LEU A 1 92 ? 11.246 -12.104 -1.902 1.00 94.69 92 LEU A CA 1
ATOM 636 C C . LEU A 1 92 ? 11.630 -12.900 -3.159 1.00 94.69 92 LEU A C 1
ATOM 638 O O . LEU A 1 92 ? 12.523 -13.743 -3.098 1.00 94.69 92 LEU A O 1
ATOM 642 N N . ALA A 1 93 ? 11.002 -12.611 -4.301 1.00 93.12 93 ALA A N 1
ATOM 643 C CA . ALA A 1 93 ? 11.359 -13.226 -5.578 1.00 93.12 93 ALA A CA 1
ATOM 644 C C . ALA A 1 93 ? 12.799 -12.886 -6.005 1.00 93.12 93 ALA A C 1
ATOM 646 O O . ALA A 1 93 ? 13.493 -13.747 -6.527 1.00 93.12 93 ALA A O 1
ATOM 647 N N . ASN A 1 94 ? 13.272 -11.664 -5.738 1.00 90.38 94 ASN A N 1
ATOM 648 C CA . ASN A 1 94 ? 14.646 -11.261 -6.059 1.00 90.38 94 ASN A CA 1
ATOM 649 C C . ASN A 1 94 ? 15.695 -11.783 -5.066 1.00 90.38 94 ASN A C 1
ATOM 651 O O . ASN A 1 94 ? 16.853 -11.911 -5.433 1.00 90.38 94 ASN A O 1
ATOM 655 N N . LEU A 1 95 ? 15.322 -12.081 -3.818 1.00 86.50 95 LEU A N 1
ATOM 656 C CA . LEU A 1 95 ? 16.238 -12.698 -2.846 1.00 86.50 95 LEU A CA 1
ATOM 657 C C . LEU A 1 95 ? 16.514 -14.179 -3.126 1.00 86.50 95 LEU A C 1
ATOM 659 O O . LEU A 1 95 ? 17.477 -14.733 -2.602 1.00 86.50 95 LEU A O 1
ATOM 663 N N . THR A 1 96 ? 15.616 -14.830 -3.862 1.00 74.88 96 THR A N 1
ATOM 664 C CA . THR A 1 96 ? 15.662 -16.271 -4.150 1.00 74.88 96 THR A CA 1
ATOM 665 C C . THR A 1 96 ? 16.144 -16.586 -5.568 1.00 74.88 96 THR A C 1
ATOM 667 O O . THR A 1 96 ? 16.264 -17.763 -5.904 1.00 74.88 96 THR A O 1
ATOM 670 N N . ALA A 1 97 ? 16.417 -15.551 -6.369 1.00 62.03 97 ALA A N 1
ATOM 671 C CA . ALA A 1 97 ? 17.003 -15.623 -7.706 1.00 62.03 97 ALA A CA 1
ATOM 672 C C . ALA A 1 97 ? 18.534 -15.538 -7.642 1.00 62.03 97 ALA A C 1
ATOM 674 O O . ALA A 1 97 ? 19.180 -16.210 -8.478 1.00 62.03 97 ALA A O 1
#

Secondary structure (DSSP, 8-state):
--THHHHHHHHHHHHHHHHHHHHHHHHHHHHHSS-SSSHHHHHHHHHHHHHHHHHHHHHHHHHHHTT--THHHHHHHHHHHHHHHHHHHHHHHHH--